Protein AF-A0A2D6P835-F1 (afdb_monomer)

Solvent-accessible surface area (backbone atoms only — not comparable to full-atom values): 3812 Å² total; per-residue (Å²): 111,47,73,39,86,99,44,92,44,35,28,29,36,81,90,77,66,48,78,42,79,66,49,60,66,64,51,51,51,50,55,48,52,52,49,53,53,52,51,53,50,52,51,53,55,50,52,51,50,53,50,52,51,51,53,50,54,52,52,54,53,51,65,75,76,108

Structure (mmCIF, N/CA/C/O backbone):
data_AF-A0A2D6P835-F1
#
_entry.id   AF-A0A2D6P835-F1
#
loop_
_atom_site.group_PDB
_atom_site.id
_atom_site.type_symbol
_a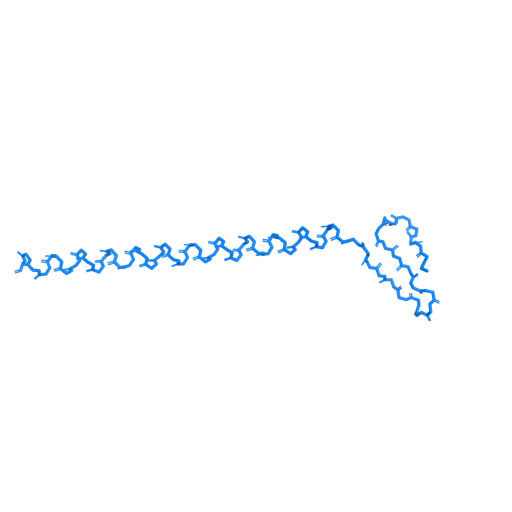tom_site.label_atom_id
_atom_site.label_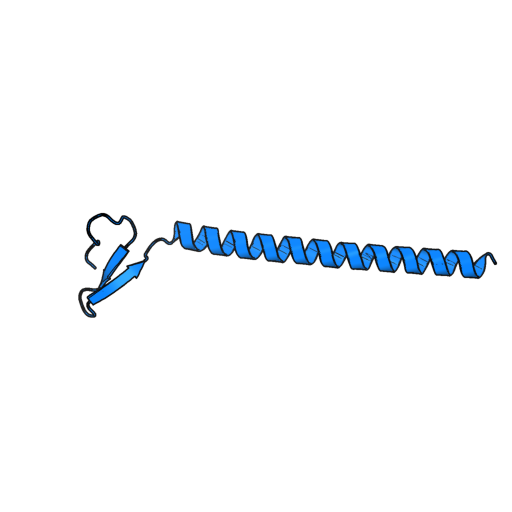alt_id
_atom_site.label_comp_id
_atom_site.label_asym_id
_atom_site.label_entity_id
_atom_site.label_seq_id
_atom_site.pdbx_PDB_ins_code
_atom_site.Cartn_x
_atom_site.Cartn_y
_atom_site.Cartn_z
_atom_site.occupancy
_atom_site.B_iso_or_equiv
_atom_site.auth_seq_id
_atom_site.auth_comp_id
_atom_site.auth_asym_id
_atom_site.auth_atom_id
_atom_site.pdbx_PDB_model_num
ATOM 1 N N . MET A 1 1 ? 19.600 -8.615 -24.806 1.00 85.50 1 MET A N 1
ATOM 2 C CA . MET A 1 1 ? 18.834 -7.479 -24.245 1.00 85.50 1 MET A CA 1
ATOM 3 C C . MET A 1 1 ? 19.619 -6.208 -24.522 1.00 85.50 1 MET A C 1
ATOM 5 O O . MET A 1 1 ? 20.774 -6.138 -24.121 1.00 85.50 1 MET A O 1
ATOM 9 N N . ILE A 1 2 ? 19.023 -5.224 -25.193 1.00 93.00 2 ILE A N 1
ATOM 10 C CA 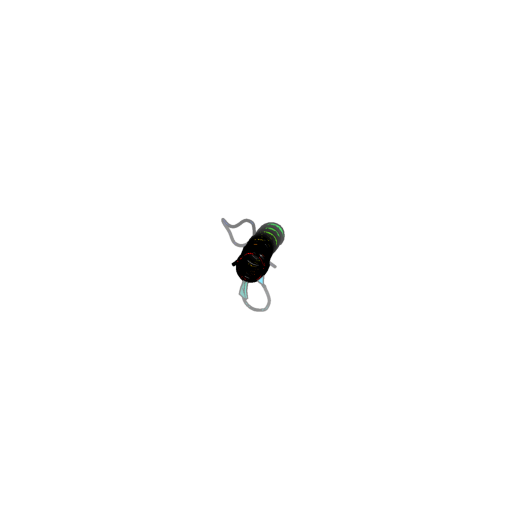. ILE A 1 2 ? 19.688 -3.967 -25.578 1.00 93.00 2 ILE A CA 1
ATOM 11 C C . ILE A 1 2 ? 19.114 -2.831 -24.733 1.00 93.00 2 ILE A C 1
ATOM 13 O O . ILE A 1 2 ? 17.904 -2.630 -24.726 1.00 93.00 2 ILE A O 1
ATOM 17 N N . ARG A 1 3 ? 19.951 -2.079 -24.012 1.00 94.56 3 ARG A N 1
ATOM 18 C CA . ARG A 1 3 ? 19.477 -0.936 -23.212 1.00 94.56 3 ARG A CA 1
ATOM 19 C C . ARG A 1 3 ? 18.876 0.137 -24.124 1.00 94.56 3 ARG A C 1
ATOM 21 O O . ARG A 1 3 ? 19.464 0.471 -25.149 1.00 94.56 3 ARG A O 1
ATOM 28 N N . VAL A 1 4 ? 17.713 0.670 -23.751 1.00 95.19 4 VAL A N 1
ATOM 29 C CA . VAL A 1 4 ? 17.064 1.760 -24.492 1.00 95.19 4 VAL A CA 1
ATOM 30 C C . VAL A 1 4 ? 17.814 3.066 -24.222 1.00 95.19 4 VAL A C 1
ATOM 32 O O . VAL A 1 4 ? 18.133 3.387 -23.077 1.00 95.19 4 VAL A O 1
ATOM 35 N N . GLU A 1 5 ? 18.108 3.819 -25.279 1.00 94.62 5 GLU A N 1
ATOM 36 C CA . GLU A 1 5 ? 18.814 5.097 -25.181 1.00 94.62 5 GLU A CA 1
ATOM 37 C C . GLU A 1 5 ? 18.059 6.093 -24.285 1.00 94.62 5 GLU A C 1
ATOM 39 O O . GLU A 1 5 ? 16.832 6.146 -24.295 1.00 94.62 5 GLU A O 1
ATOM 44 N N . GLY A 1 6 ? 18.789 6.848 -23.459 1.00 95.06 6 GLY A N 1
ATOM 45 C CA . GLY A 1 6 ? 18.205 7.813 -22.519 1.00 95.06 6 GLY A CA 1
ATOM 46 C C . GLY A 1 6 ? 17.523 7.206 -21.284 1.00 95.06 6 GLY A C 1
ATOM 47 O O . GLY A 1 6 ? 17.136 7.953 -20.388 1.00 95.06 6 GLY A O 1
ATOM 48 N N . HIS A 1 7 ? 17.416 5.876 -21.175 1.00 93.69 7 HIS A N 1
ATOM 49 C CA . HIS A 1 7 ? 16.724 5.215 -20.067 1.00 93.69 7 HIS A CA 1
ATOM 50 C C . HIS A 1 7 ? 17.627 4.261 -19.286 1.00 93.69 7 HIS A C 1
ATOM 52 O O . HIS A 1 7 ? 18.328 3.423 -19.846 1.00 93.69 7 HIS A O 1
ATOM 58 N N . THR A 1 8 ? 17.578 4.347 -17.955 1.00 91.81 8 THR A N 1
ATOM 59 C CA . THR A 1 8 ? 18.426 3.515 -17.088 1.00 91.81 8 THR A CA 1
ATOM 60 C C . THR A 1 8 ? 17.932 2.091 -16.950 1.00 91.81 8 THR A C 1
ATOM 62 O O . THR A 1 8 ? 18.739 1.173 -17.051 1.00 91.81 8 THR A O 1
ATOM 65 N N . ASN A 1 9 ? 16.621 1.917 -16.811 1.00 94.94 9 ASN A N 1
ATOM 66 C CA . ASN A 1 9 ? 16.029 0.636 -16.439 1.00 94.94 9 ASN A CA 1
ATOM 67 C C . ASN A 1 9 ? 15.235 -0.020 -17.579 1.00 94.94 9 ASN A C 1
ATOM 69 O O . ASN A 1 9 ? 14.611 -1.052 -17.360 1.00 94.94 9 ASN A O 1
ATOM 73 N N . LEU A 1 10 ? 15.224 0.559 -18.786 1.00 96.19 10 LEU A N 1
ATOM 74 C CA . LEU A 1 10 ? 14.479 0.014 -19.925 1.00 96.19 10 LEU A CA 1
ATOM 75 C C . LEU A 1 10 ? 15.404 -0.752 -20.872 1.00 96.19 10 LEU A C 1
ATOM 77 O O . LEU A 1 10 ? 16.430 -0.233 -21.315 1.00 96.19 10 LEU A O 1
ATOM 81 N N . TYR A 1 11 ? 14.998 -1.970 -21.221 1.00 96.81 11 TYR A N 1
ATOM 82 C CA . TYR A 1 11 ? 15.739 -2.870 -22.099 1.00 96.81 11 TYR A CA 1
ATOM 83 C C . TYR A 1 11 ? 14.829 -3.417 -23.190 1.00 96.81 11 TYR A C 1
ATOM 85 O O . TYR A 1 11 ? 13.705 -3.829 -22.928 1.00 96.81 11 TYR A O 1
ATOM 93 N N . ARG A 1 12 ? 15.319 -3.440 -24.424 1.00 95.81 12 ARG A N 1
ATOM 94 C CA . ARG A 1 12 ? 14.675 -4.083 -25.561 1.00 95.81 12 ARG A CA 1
ATOM 95 C C . ARG A 1 12 ? 15.091 -5.551 -25.622 1.00 95.81 12 ARG A C 1
ATOM 97 O O . ARG A 1 12 ? 16.282 -5.870 -25.683 1.00 95.81 12 ARG A O 1
ATOM 104 N N . ASP A 1 13 ? 14.110 -6.439 -25.612 1.00 95.50 13 ASP A N 1
ATOM 105 C CA . ASP A 1 13 ? 14.300 -7.858 -25.884 1.00 95.50 13 ASP A CA 1
ATOM 106 C C . ASP A 1 13 ? 14.597 -8.054 -27.378 1.00 95.50 13 ASP A C 1
ATOM 108 O O . ASP A 1 13 ? 13.875 -7.558 -28.240 1.00 95.50 13 ASP A O 1
ATOM 112 N N . GLU A 1 14 ? 15.679 -8.758 -27.696 1.00 93.81 14 GLU A N 1
ATOM 113 C CA . GLU A 1 14 ? 16.173 -8.882 -29.076 1.00 93.81 14 GLU A CA 1
ATOM 114 C C . GLU A 1 14 ? 15.350 -9.851 -29.924 1.00 93.81 14 GLU A C 1
ATOM 116 O O . GLU A 1 14 ? 15.348 -9.752 -31.147 1.00 93.81 14 GLU A O 1
ATOM 121 N N . ARG A 1 15 ? 14.635 -10.783 -29.287 1.00 94.50 15 ARG A N 1
ATOM 122 C CA . ARG A 1 15 ? 13.844 -11.802 -29.981 1.00 94.50 15 ARG A CA 1
ATOM 123 C C . ARG A 1 15 ? 12.452 -11.292 -30.336 1.00 94.50 15 ARG A C 1
ATOM 125 O O . ARG A 1 15 ? 11.903 -11.666 -31.364 1.00 94.50 15 ARG A O 1
ATOM 132 N N . THR A 1 16 ? 11.870 -10.478 -29.464 1.00 95.38 16 THR A N 1
ATOM 133 C CA . THR A 1 16 ? 10.478 -10.016 -29.564 1.00 95.38 16 THR A CA 1
ATOM 134 C C . THR A 1 16 ? 10.362 -8.531 -29.890 1.00 95.38 16 THR A C 1
ATOM 136 O O . THR A 1 16 ? 9.302 -8.074 -30.306 1.00 95.38 16 THR A O 1
ATOM 139 N N . GLY A 1 17 ? 11.429 -7.756 -29.683 1.00 93.06 17 GLY A N 1
ATOM 140 C CA . GLY A 1 17 ? 11.419 -6.302 -29.819 1.00 93.06 17 GLY A CA 1
ATOM 141 C C . GLY A 1 17 ? 10.709 -5.565 -28.678 1.00 93.06 17 GLY A C 1
ATOM 142 O O . GLY A 1 17 ? 10.666 -4.332 -28.715 1.00 93.06 17 GLY A O 1
ATOM 143 N N . ALA A 1 18 ? 10.176 -6.280 -27.679 1.00 96.25 18 ALA A N 1
ATOM 144 C CA . ALA A 1 18 ? 9.460 -5.703 -26.544 1.00 96.25 18 ALA A CA 1
ATOM 145 C C . ALA A 1 18 ? 10.393 -4.876 -25.646 1.00 96.25 18 ALA A C 1
ATOM 147 O O . ALA A 1 18 ? 11.544 -5.251 -25.428 1.00 96.25 18 ALA A O 1
ATOM 148 N N . ILE A 1 19 ? 9.891 -3.763 -25.104 1.00 95.81 19 ILE A N 1
ATOM 149 C CA . ILE A 1 19 ? 10.608 -2.962 -24.104 1.00 95.81 19 ILE A CA 1
ATOM 150 C C . ILE A 1 19 ? 10.171 -3.423 -22.715 1.00 95.81 19 ILE A C 1
ATOM 152 O O . ILE A 1 19 ? 8.990 -3.376 -22.379 1.00 95.81 19 ILE A O 1
ATOM 156 N N . VAL A 1 20 ? 11.135 -3.852 -21.909 1.00 95.44 20 VAL A N 1
ATOM 157 C CA . VAL A 1 20 ? 10.946 -4.384 -20.563 1.00 95.44 20 VAL A CA 1
ATOM 158 C C . VAL A 1 20 ? 11.585 -3.434 -19.560 1.00 95.44 20 VAL A C 1
ATOM 160 O O . VAL A 1 20 ? 12.743 -3.038 -19.710 1.00 95.44 20 VAL A O 1
ATOM 163 N N . ASN A 1 21 ? 10.827 -3.079 -18.526 1.00 95.00 21 ASN A N 1
ATOM 164 C CA . ASN A 1 21 ? 11.362 -2.377 -17.370 1.00 95.00 21 ASN A CA 1
ATOM 165 C C . ASN A 1 21 ? 12.025 -3.388 -16.421 1.00 95.00 21 ASN A C 1
ATOM 167 O O . ASN A 1 21 ? 11.382 -4.334 -15.973 1.00 95.00 21 ASN A O 1
ATOM 171 N N . MET A 1 22 ? 13.308 -3.185 -16.134 1.00 94.44 22 MET A N 1
ATOM 172 C CA . MET A 1 22 ? 14.132 -4.003 -15.243 1.00 94.44 22 MET A CA 1
ATOM 173 C C . MET A 1 22 ? 14.447 -3.301 -13.915 1.00 94.44 22 MET A C 1
ATOM 175 O O . MET A 1 22 ? 15.373 -3.701 -13.212 1.00 94.44 22 MET A O 1
ATOM 179 N N . ASP A 1 23 ? 13.696 -2.257 -13.554 1.00 96.06 23 ASP A N 1
ATOM 180 C CA . ASP A 1 23 ? 13.821 -1.578 -12.265 1.00 96.06 23 ASP A CA 1
ATOM 181 C C . ASP A 1 23 ? 13.280 -2.445 -11.124 1.00 96.06 23 ASP A C 1
ATOM 183 O O . ASP A 1 23 ? 12.146 -2.301 -10.657 1.00 96.06 23 ASP A O 1
ATOM 187 N N . THR A 1 24 ? 14.108 -3.378 -10.666 1.00 95.06 24 THR A N 1
ATOM 188 C CA . THR A 1 24 ? 13.766 -4.250 -9.545 1.00 95.06 24 THR A CA 1
ATOM 189 C C . THR A 1 24 ? 13.642 -3.460 -8.247 1.00 95.06 24 THR A C 1
ATOM 191 O O . THR A 1 24 ? 12.760 -3.754 -7.447 1.00 95.06 24 THR A O 1
ATOM 194 N N . VAL A 1 25 ? 14.462 -2.426 -8.044 1.00 96.31 25 VAL A N 1
ATOM 195 C CA . VAL A 1 25 ? 14.453 -1.610 -6.821 1.00 96.31 25 VAL A CA 1
ATOM 196 C C . VAL A 1 25 ? 13.181 -0.771 -6.738 1.00 96.31 25 VAL A C 1
ATOM 198 O O . VAL A 1 25 ? 12.491 -0.808 -5.720 1.00 96.31 25 VAL A O 1
ATOM 201 N N . GLY A 1 26 ? 12.828 -0.060 -7.810 1.00 96.06 26 GLY A N 1
ATOM 202 C CA . GLY A 1 26 ? 11.594 0.719 -7.896 1.00 96.06 26 GLY A CA 1
ATOM 203 C C . GLY A 1 26 ? 10.354 -0.152 -7.711 1.00 96.06 26 GLY A C 1
ATOM 204 O O . GLY A 1 26 ? 9.456 0.205 -6.948 1.00 96.06 26 GLY A O 1
ATOM 205 N N . TYR A 1 27 ? 10.34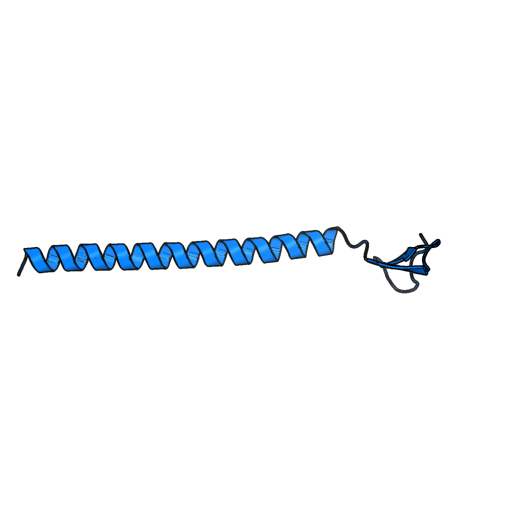3 -1.341 -8.321 1.00 96.31 27 TYR A N 1
ATOM 206 C CA . TYR A 1 27 ? 9.254 -2.297 -8.146 1.00 96.31 27 TYR A CA 1
ATOM 207 C C . TYR A 1 27 ? 9.135 -2.805 -6.700 1.00 96.31 27 TYR A C 1
ATOM 209 O O . TYR A 1 27 ? 8.041 -2.812 -6.138 1.00 96.31 27 TYR A O 1
ATOM 217 N N . GLN A 1 28 ? 10.249 -3.165 -6.054 1.00 97.56 28 GLN A N 1
ATOM 218 C CA . GLN A 1 28 ? 10.241 -3.594 -4.650 1.00 97.56 28 GLN A CA 1
ATOM 219 C C . GLN A 1 28 ? 9.803 -2.474 -3.698 1.00 97.56 28 GLN A C 1
ATOM 221 O O . GLN A 1 28 ? 9.057 -2.723 -2.750 1.00 97.56 28 GLN A O 1
ATOM 226 N N . ASN A 1 29 ? 10.216 -1.233 -3.961 1.00 97.94 29 ASN A N 1
ATOM 227 C CA . ASN A 1 29 ? 9.781 -0.075 -3.183 1.00 97.94 29 ASN A CA 1
ATOM 228 C C . ASN A 1 29 ? 8.270 0.166 -3.312 1.00 97.94 29 ASN A C 1
ATOM 230 O O . ASN A 1 29 ? 7.618 0.464 -2.313 1.00 97.94 29 ASN A O 1
ATOM 234 N N . TYR A 1 30 ? 7.705 -0.005 -4.511 1.00 97.25 30 TYR A N 1
ATOM 235 C CA . TYR A 1 30 ? 6.258 0.058 -4.726 1.00 97.25 30 TYR A CA 1
ATOM 236 C C . TYR A 1 30 ? 5.513 -1.040 -3.956 1.00 97.25 30 TYR A C 1
ATOM 238 O O . TYR A 1 30 ? 4.551 -0.754 -3.251 1.00 97.25 30 TYR A O 1
ATOM 246 N N . LEU A 1 31 ? 5.975 -2.292 -4.026 1.00 98.19 31 LEU A N 1
ATOM 247 C CA . LEU A 1 31 ? 5.349 -3.382 -3.270 1.00 98.19 31 LEU A CA 1
ATOM 248 C C . LEU A 1 31 ? 5.376 -3.123 -1.761 1.00 98.19 31 LEU A C 1
ATOM 250 O O . LEU A 1 31 ? 4.394 -3.388 -1.069 1.00 98.19 31 LEU A O 1
ATOM 254 N N . ARG A 1 32 ? 6.482 -2.568 -1.251 1.00 98.25 32 ARG A N 1
ATOM 255 C CA . ARG A 1 32 ? 6.586 -2.172 0.156 1.00 98.25 32 ARG A CA 1
ATOM 256 C C . ARG A 1 32 ? 5.576 -1.086 0.509 1.00 98.25 32 ARG A C 1
ATOM 258 O O . ARG A 1 32 ? 4.881 -1.234 1.501 1.00 98.25 32 ARG A O 1
ATOM 265 N N . SER A 1 33 ? 5.448 -0.036 -0.301 1.00 98.19 33 SER A N 1
ATOM 266 C CA . SER A 1 33 ? 4.513 1.053 0.003 1.00 98.19 33 SER A CA 1
ATOM 267 C C . SER A 1 33 ? 3.051 0.602 -0.022 1.00 98.19 33 SER A C 1
ATOM 269 O O . SER A 1 33 ? 2.266 1.046 0.817 1.00 98.19 33 SER A O 1
ATOM 271 N N . VAL A 1 34 ? 2.692 -0.311 -0.931 1.00 98.31 34 VAL A N 1
ATOM 272 C CA . VAL A 1 34 ? 1.369 -0.952 -0.958 1.00 98.31 34 VAL A CA 1
ATOM 273 C C . VAL A 1 34 ? 1.136 -1.739 0.329 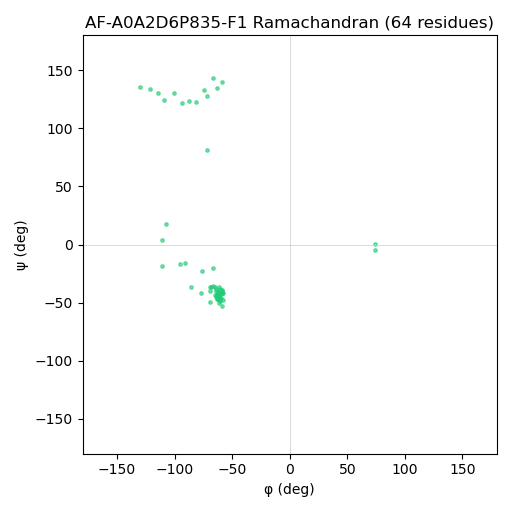1.00 98.31 34 VAL A C 1
ATOM 275 O O . VAL A 1 34 ? 0.130 -1.518 1.001 1.00 98.31 34 VAL A O 1
ATOM 278 N N . LYS A 1 35 ? 2.089 -2.593 0.716 1.00 98.38 35 LYS A N 1
ATOM 279 C CA . LYS A 1 35 ? 1.998 -3.387 1.944 1.00 98.38 35 LYS A CA 1
ATOM 280 C C . LYS A 1 35 ? 1.869 -2.504 3.191 1.00 98.38 35 LYS A C 1
ATOM 282 O O . LYS A 1 35 ? 0.986 -2.734 4.010 1.00 98.38 35 LYS A O 1
ATOM 287 N N . ASP A 1 36 ? 2.688 -1.462 3.304 1.00 98.38 36 ASP A N 1
ATOM 288 C CA . ASP A 1 36 ? 2.651 -0.530 4.435 1.00 98.38 36 ASP A CA 1
ATOM 289 C C . ASP A 1 36 ? 1.291 0.189 4.526 1.00 98.38 36 ASP A C 1
ATOM 291 O O . ASP A 1 36 ? 0.787 0.456 5.617 1.00 98.38 36 ASP A O 1
ATOM 295 N N . ALA A 1 37 ? 0.674 0.521 3.386 1.00 98.25 37 ALA A N 1
ATOM 296 C CA . ALA A 1 37 ? -0.653 1.132 3.352 1.00 98.25 37 ALA A CA 1
ATOM 297 C C . ALA A 1 37 ? -1.754 0.155 3.797 1.00 98.25 37 ALA A C 1
ATOM 299 O O . ALA A 1 37 ? -2.664 0.545 4.534 1.00 98.25 37 ALA A O 1
ATOM 300 N N . GLU A 1 38 ? -1.668 -1.110 3.383 1.00 98.50 38 GLU A N 1
ATOM 301 C CA . GLU A 1 38 ? -2.586 -2.169 3.812 1.00 98.50 38 GLU A CA 1
ATOM 302 C C . GLU A 1 38 ? -2.471 -2.452 5.314 1.00 98.50 38 GLU A C 1
ATOM 304 O O . GLU A 1 38 ? -3.491 -2.549 6.000 1.00 98.50 38 GLU A O 1
ATOM 309 N N . GLU A 1 39 ? -1.248 -2.523 5.845 1.00 98.50 39 GLU A N 1
ATOM 310 C CA . GLU A 1 39 ? -0.993 -2.721 7.275 1.00 98.50 39 GLU A CA 1
ATOM 311 C C . GLU A 1 39 ? -1.556 -1.564 8.105 1.00 98.50 39 GLU A C 1
ATOM 313 O O . GLU A 1 39 ? -2.327 -1.802 9.035 1.00 98.50 39 GLU A O 1
ATOM 318 N N . LYS A 1 40 ? -1.303 -0.311 7.702 1.00 98.19 40 LYS A N 1
ATOM 319 C CA . LYS A 1 40 ? -1.890 0.871 8.359 1.00 98.19 40 LYS A CA 1
ATOM 320 C C . LYS A 1 40 ? -3.414 0.849 8.344 1.00 98.19 40 LYS A C 1
ATOM 322 O O . LYS A 1 40 ? -4.051 1.195 9.337 1.00 98.19 40 LYS A O 1
ATOM 327 N N . LYS A 1 41 ? -4.028 0.445 7.228 1.00 98.25 41 LYS A N 1
ATOM 328 C CA . LYS A 1 41 ? -5.488 0.320 7.142 1.00 98.25 41 LYS A CA 1
ATOM 329 C C . LYS A 1 41 ? -6.008 -0.738 8.116 1.00 98.25 41 LYS A C 1
ATOM 331 O O . LYS A 1 41 ? -6.974 -0.481 8.828 1.00 98.25 41 LYS A O 1
ATOM 336 N N . LYS A 1 42 ? -5.345 -1.893 8.183 1.00 98.44 42 LYS A N 1
ATOM 337 C CA . LYS A 1 42 ? -5.692 -2.972 9.113 1.00 98.44 42 LYS A CA 1
ATOM 338 C C . LYS A 1 42 ? -5.575 -2.525 10.572 1.00 98.44 42 LYS A C 1
ATOM 340 O O . LYS A 1 42 ? -6.455 -2.837 11.367 1.00 98.44 42 LYS A O 1
ATOM 345 N N . GLU A 1 43 ? -4.532 -1.776 10.920 1.00 98.25 43 GLU A N 1
ATOM 346 C CA . GLU A 1 43 ? -4.377 -1.195 12.258 1.00 98.25 43 GLU A CA 1
ATOM 347 C C . GLU A 1 43 ? -5.516 -0.226 12.596 1.00 98.25 43 GLU A C 1
ATOM 349 O O . GLU A 1 43 ? -6.109 -0.335 13.666 1.00 98.25 43 GLU A O 1
ATOM 354 N N . LEU A 1 44 ? -5.886 0.669 11.672 1.00 98.31 44 LEU A N 1
ATOM 355 C CA . LEU A 1 44 ? -7.024 1.579 11.856 1.00 98.31 44 LEU A CA 1
ATOM 356 C C . LEU A 1 44 ? -8.343 0.828 12.069 1.00 98.31 44 LEU A C 1
ATOM 358 O O . LEU A 1 44 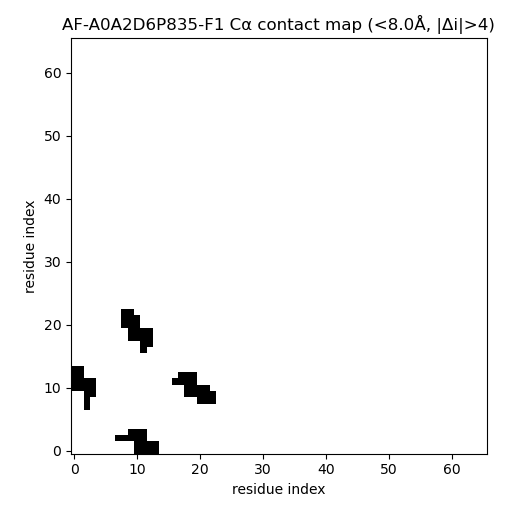? -9.141 1.219 12.920 1.00 98.31 44 LEU A O 1
ATOM 362 N N . ASP A 1 45 ? -8.586 -0.230 11.300 1.00 98.38 45 ASP A N 1
ATOM 363 C CA . ASP A 1 45 ? -9.813 -1.017 11.411 1.00 98.38 45 ASP A CA 1
ATOM 364 C C . ASP A 1 45 ? -9.859 -1.818 12.724 1.00 98.38 45 ASP A C 1
ATOM 366 O O . ASP A 1 45 ? -10.909 -1.875 13.365 1.00 98.38 45 ASP A O 1
ATOM 370 N N . ASN A 1 46 ? -8.719 -2.338 13.189 1.00 98.44 46 ASN A N 1
ATOM 371 C CA . ASN A 1 46 ? -8.612 -2.958 14.511 1.00 98.44 46 ASN A CA 1
ATOM 372 C C . ASN A 1 46 ? -8.875 -1.944 15.634 1.00 98.44 46 ASN A C 1
ATOM 374 O O . ASN A 1 46 ? -9.694 -2.209 16.506 1.00 98.44 46 ASN A O 1
ATOM 378 N N . MET A 1 47 ? -8.271 -0.752 15.575 1.00 98.12 47 MET A N 1
ATOM 379 C CA . MET A 1 47 ? -8.516 0.290 16.580 1.00 98.12 47 MET A CA 1
ATOM 380 C C . MET A 1 47 ? -9.985 0.720 16.630 1.00 98.12 47 MET A C 1
ATOM 382 O O . MET A 1 47 ? -10.517 0.967 17.709 1.00 98.12 47 MET A O 1
ATOM 386 N N . LYS A 1 48 ? -10.670 0.808 15.481 1.00 98.25 48 LYS A N 1
ATOM 387 C CA . LYS A 1 48 ? -12.115 1.092 15.454 1.00 98.25 48 LYS A CA 1
ATOM 388 C C . LYS A 1 48 ? -12.909 0.010 16.176 1.00 98.25 48 LYS A C 1
ATOM 390 O O . LYS A 1 48 ? -13.800 0.346 16.951 1.00 98.25 48 LYS A O 1
ATOM 395 N N . LYS A 1 49 ? -12.571 -1.259 15.939 1.00 98.44 49 LYS A N 1
ATOM 396 C CA . LYS A 1 49 ? -13.204 -2.388 16.620 1.00 98.44 49 LYS A CA 1
ATOM 397 C C . LYS A 1 49 ? -12.986 -2.312 18.130 1.00 98.44 49 LYS A C 1
ATOM 399 O O . LYS A 1 49 ? -13.961 -2.369 18.868 1.00 98.44 49 LYS A O 1
ATOM 404 N N . ASP A 1 50 ? -11.751 -2.089 18.571 1.00 98.25 50 ASP A N 1
ATOM 405 C CA . ASP A 1 50 ? -11.431 -1.966 19.997 1.00 98.25 50 ASP A CA 1
ATOM 406 C C . ASP A 1 50 ? -12.216 -0.815 20.650 1.00 98.25 50 ASP A C 1
ATOM 408 O O . ASP A 1 50 ? -12.740 -0.947 21.755 1.00 98.25 50 ASP A O 1
ATOM 412 N N . ILE A 1 51 ? -12.364 0.315 19.948 1.00 98.31 51 ILE A N 1
ATOM 413 C CA . ILE A 1 51 ? -13.179 1.447 20.407 1.00 98.31 51 ILE A CA 1
ATOM 414 C C . ILE A 1 51 ? -14.656 1.055 20.543 1.00 98.31 51 ILE A C 1
ATOM 416 O O . ILE A 1 51 ? -15.309 1.455 21.510 1.00 98.31 51 ILE A O 1
ATOM 420 N N . ASP A 1 52 ? -15.209 0.319 19.583 1.00 98.25 52 ASP A N 1
ATOM 421 C CA . ASP A 1 52 ? -16.605 -0.115 19.635 1.00 98.25 52 ASP A CA 1
ATOM 422 C C . ASP A 1 52 ? -16.844 -1.151 20.742 1.00 98.25 52 ASP A C 1
ATOM 424 O O . ASP A 1 52 ? -17.847 -1.049 21.454 1.00 98.25 52 ASP A O 1
ATOM 428 N N . ASP A 1 53 ? -15.886 -2.048 20.978 1.00 97.94 53 ASP A N 1
ATOM 429 C CA . ASP A 1 53 ? -15.904 -2.998 22.093 1.00 97.94 53 ASP A CA 1
ATOM 430 C C . ASP A 1 53 ? -15.867 -2.260 23.448 1.00 97.94 53 ASP A C 1
ATOM 432 O O . ASP A 1 53 ? -16.691 -2.530 24.328 1.00 97.94 53 ASP A O 1
ATOM 436 N N . ILE A 1 54 ? -15.004 -1.244 23.603 1.00 98.19 54 ILE A N 1
ATOM 437 C CA . ILE A 1 54 ? -14.953 -0.388 24.806 1.00 98.19 54 ILE A CA 1
ATOM 438 C C . ILE A 1 54 ? -16.286 0.334 25.025 1.00 98.19 54 ILE A C 1
ATOM 440 O O . ILE A 1 54 ? -16.813 0.339 26.139 1.00 98.19 54 ILE A O 1
ATOM 444 N N . LYS A 1 55 ? -16.868 0.937 23.979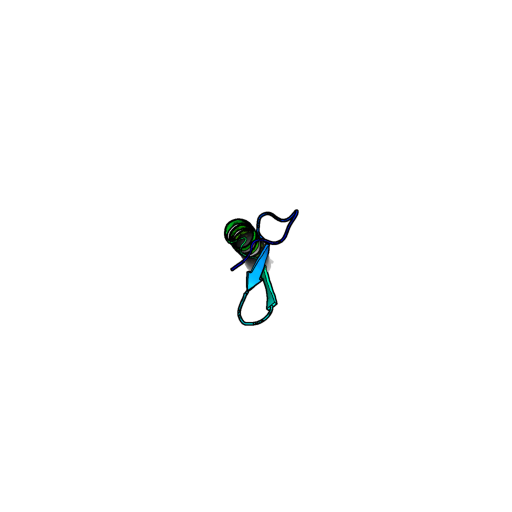 1.00 97.56 55 LYS A N 1
ATOM 445 C CA . LYS A 1 55 ? -18.190 1.580 24.082 1.00 97.56 55 LYS A CA 1
ATOM 446 C C . LYS A 1 55 ? -19.260 0.580 24.516 1.00 97.56 55 LYS A C 1
ATOM 448 O O . LYS A 1 55 ? -20.140 0.947 25.294 1.00 97.56 55 LYS A O 1
ATOM 453 N N . GLY A 1 56 ? -19.206 -0.651 24.008 1.00 98.00 56 GLY A N 1
ATOM 454 C CA . GLY A 1 56 ? -20.098 -1.741 24.400 1.00 98.00 56 GLY A CA 1
ATOM 455 C C . GLY A 1 56 ? -19.998 -2.044 25.893 1.00 98.00 56 GLY A C 1
ATOM 456 O O . GLY A 1 56 ? -21.005 -1.974 26.597 1.00 98.00 56 GLY A O 1
ATOM 457 N N . ALA A 1 57 ? -18.779 -2.265 26.388 1.00 97.12 57 ALA A N 1
ATOM 458 C CA . ALA A 1 57 ? -18.520 -2.516 27.804 1.00 97.12 57 ALA A CA 1
ATOM 459 C C . ALA A 1 57 ? -19.007 -1.364 28.703 1.00 97.12 57 ALA A C 1
ATOM 461 O O . ALA A 1 57 ? -19.634 -1.597 29.736 1.00 97.12 57 ALA A O 1
ATOM 462 N N . LEU A 1 58 ? -18.790 -0.108 28.295 1.00 97.25 58 LEU A N 1
ATOM 463 C CA . LEU A 1 58 ? -19.274 1.062 29.037 1.00 97.25 58 LEU A CA 1
ATOM 464 C C . LEU A 1 58 ? -20.804 1.11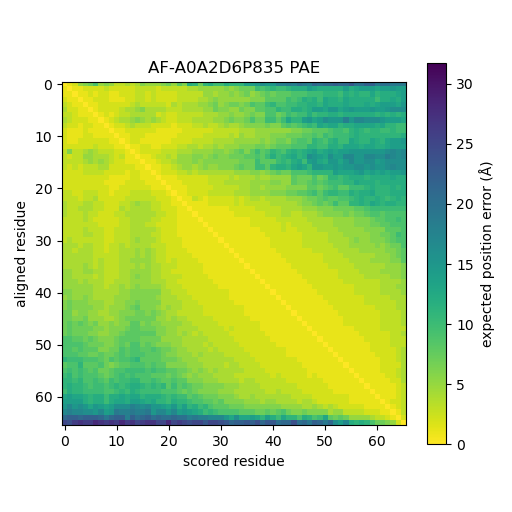1 29.117 1.00 97.25 58 LEU A C 1
ATOM 466 O O . LEU A 1 58 ? -21.352 1.390 30.183 1.00 97.25 58 LEU A O 1
ATOM 470 N N . LYS A 1 59 ? -21.508 0.818 28.017 1.00 96.50 59 LYS A N 1
ATOM 471 C CA . LYS A 1 59 ? -22.978 0.742 28.019 1.00 96.50 59 LYS A CA 1
ATOM 472 C C . LYS A 1 59 ? -23.483 -0.361 28.940 1.00 96.50 59 LYS A C 1
ATOM 474 O O . LYS A 1 59 ? -24.457 -0.143 29.655 1.00 96.50 59 LYS A O 1
ATOM 479 N N . GLU A 1 60 ? -22.822 -1.515 28.943 1.00 96.56 60 GLU A N 1
ATOM 480 C CA . GLU A 1 60 ? -23.178 -2.618 29.833 1.00 96.56 60 GLU A CA 1
ATOM 481 C C . GLU A 1 60 ? -23.038 -2.209 31.306 1.00 96.56 60 GLU A C 1
ATOM 483 O O . GLU A 1 60 ? -23.967 -2.411 32.088 1.00 96.56 60 GLU A O 1
ATOM 488 N N . ILE A 1 61 ? -21.931 -1.558 31.676 1.00 96.25 61 ILE A N 1
ATOM 489 C CA . ILE A 1 61 ? -21.726 -1.036 33.034 1.00 96.25 61 ILE A CA 1
ATOM 490 C C . ILE A 1 61 ? -22.835 -0.048 33.416 1.00 96.25 61 ILE A C 1
ATOM 492 O O . ILE A 1 61 ? -23.426 -0.181 34.485 1.00 96.25 61 ILE A O 1
ATOM 496 N N . LEU A 1 62 ? -23.159 0.907 32.539 1.00 95.31 62 LEU A N 1
ATOM 497 C CA . LEU A 1 62 ? -24.219 1.889 32.791 1.00 95.31 62 LEU A CA 1
ATOM 498 C C . LEU A 1 62 ? -25.589 1.223 32.979 1.00 95.31 62 LEU A C 1
ATOM 500 O O . LEU A 1 62 ? -26.324 1.591 33.892 1.00 95.31 62 LEU A O 1
ATOM 504 N N . SER A 1 63 ? -25.906 0.204 32.176 1.00 95.44 63 SER A N 1
ATOM 505 C CA . SER A 1 63 ? -27.169 -0.543 32.282 1.00 95.44 63 SER A CA 1
ATOM 506 C C . SER A 1 63 ? -27.310 -1.361 33.567 1.00 95.44 63 SER A C 1
ATOM 508 O O . SER A 1 63 ? -28.413 -1.738 33.934 1.00 95.44 63 SER A O 1
ATOM 510 N N . ARG A 1 64 ? -26.197 -1.665 34.244 1.00 93.25 64 ARG A N 1
ATOM 511 C CA . ARG A 1 64 ? -26.189 -2.367 35.535 1.00 93.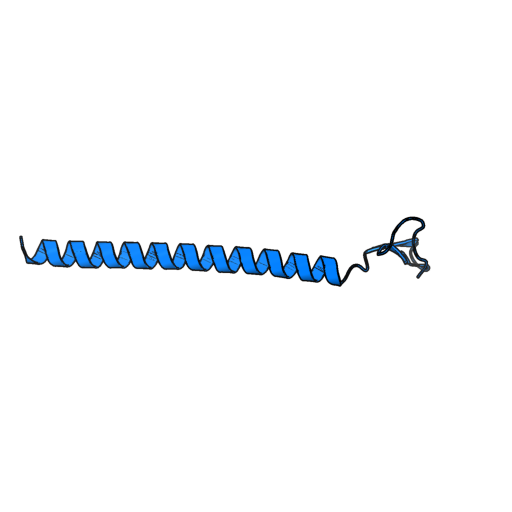25 64 ARG A CA 1
ATOM 512 C C . ARG A 1 64 ? -26.241 -1.408 36.729 1.00 93.25 64 ARG A C 1
ATOM 514 O O . ARG A 1 64 ? -26.486 -1.857 37.844 1.00 93.25 64 ARG A O 1
ATOM 521 N N . LEU A 1 65 ? -25.963 -0.120 36.511 1.00 86.75 65 LEU A N 1
ATOM 522 C CA . LEU A 1 65 ? -25.973 0.936 37.531 1.00 86.75 65 LEU A CA 1
ATOM 523 C C . LEU A 1 65 ? -27.300 1.708 37.594 1.00 86.75 65 LEU A C 1
ATOM 525 O O . LEU A 1 65 ? -27.537 2.400 38.583 1.00 86.75 65 LEU A O 1
ATOM 529 N N . THR A 1 66 ? -28.127 1.607 36.551 1.00 63.69 66 THR A N 1
ATOM 530 C CA . THR A 1 66 ? -29.411 2.311 36.397 1.00 63.69 66 THR A CA 1
ATOM 531 C C . THR A 1 66 ? -30.527 1.298 36.230 1.00 63.69 66 THR A C 1
ATOM 533 O O . THR A 1 66 ? -31.596 1.500 36.841 1.00 63.69 66 THR A O 1
#

Sequence (66 aa):
MIRVEGHTNLYRDERTGAIVNMDTVGYQNYLRSVKDAEEKKKELDNMKKDIDDIKGALKEILSRLT

Radius of gyration: 25.82 Å; Cα contacts (8 Å, |Δi|>4): 35; chains: 1; bounding box: 49×20×68 Å

Foldseek 3Di:
DDADPPDDQWDQDPVPRDIDGRPPVVVVVVVVVVVVVVVVVVVVVVVVVVVVVVVVVVVVVVVVVD

Secondary structure (DSSP, 8-state):
-EEPTT-SSEEE-TTT--EEE--HHHHHHHHHHHHHHHHHHHHHHHHHHHHHHHHHHHHHHHHHH-

pLDDT: mean 95.78, std 4.69, range [63.69, 98.5]

Mean predicted aligned error: 5.37 Å